Protein AF-A0A845SY64-F1 (afdb_monomer_lite)

Organism: NCBI:txid169435

InterPro domains:
  IPR026990 Transposon-encoded protein TnpW [PF14202] (13-47)

Foldseek 3Di:
DDDPPVVVQWDWDWDDDPNDIDTDIGGHDPPDPDDPVRVVVVCVVCVVVVPPPPPDDDPDDPDPDDPPPPDD

Radius of gyration: 17.94 Å; chains: 1; bounding box: 49×20×50 Å

Sequence (72 aa):
MTKNNESQNCRYMIRRIGSTTYKVKVVFSDNGGETMEEKILRMIRNEGLQNGGERGTMDAPQMSRQSERSAS

Structure (mmCIF, N/CA/C/O backbone):
data_AF-A0A845SY64-F1
#
_entry.id   AF-A0A845SY64-F1
#
loop_
_atom_site.group_PDB
_atom_site.id
_atom_site.type_symbol
_atom_site.label_atom_id
_atom_site.label_alt_id
_atom_site.label_comp_id
_atom_site.label_asym_id
_atom_site.label_entity_id
_atom_site.label_seq_id
_atom_site.pdbx_PDB_ins_code
_atom_site.Cartn_x
_atom_site.Cartn_y
_atom_site.Cartn_z
_atom_site.occupancy
_atom_site.B_iso_or_equiv
_atom_site.auth_seq_id
_atom_site.auth_comp_id
_atom_site.auth_asym_id
_atom_site.auth_atom_id
_atom_site.pdbx_PDB_model_num
ATOM 1 N N . MET A 1 1 ? -2.626 1.513 31.520 1.00 34.62 1 MET A N 1
ATOM 2 C CA . MET A 1 1 ? -1.528 1.255 30.561 1.00 34.62 1 MET A CA 1
ATOM 3 C C . MET A 1 1 ? -2.067 0.400 29.426 1.00 34.62 1 MET A C 1
ATOM 5 O O . MET A 1 1 ? -2.138 -0.817 29.554 1.00 34.62 1 MET A O 1
ATOM 9 N N . THR A 1 2 ? -2.536 1.031 28.355 1.00 41.66 2 THR A N 1
ATOM 10 C CA . THR A 1 2 ? -3.010 0.350 27.145 1.00 41.66 2 THR A CA 1
ATOM 11 C C . THR A 1 2 ? -1.796 -0.150 26.369 1.00 41.66 2 THR A C 1
ATOM 13 O O . THR A 1 2 ? -0.967 0.632 25.915 1.00 41.66 2 THR A O 1
ATOM 16 N N . LYS A 1 3 ? -1.636 -1.474 26.295 1.00 45.91 3 LYS A N 1
ATOM 17 C CA . LYS A 1 3 ? -0.577 -2.114 25.512 1.00 45.91 3 LYS A CA 1
ATOM 18 C C . LYS A 1 3 ? -0.921 -1.958 24.030 1.00 45.91 3 LYS A C 1
ATOM 20 O O . LYS A 1 3 ? -1.825 -2.630 23.536 1.00 45.91 3 LYS A O 1
ATOM 25 N N . ASN A 1 4 ? -0.209 -1.066 23.348 1.00 51.41 4 ASN A N 1
ATOM 26 C CA . ASN A 1 4 ? -0.289 -0.878 21.902 1.00 51.41 4 ASN A CA 1
ATOM 27 C C . ASN A 1 4 ? 0.146 -2.178 21.204 1.00 51.41 4 ASN A C 1
ATOM 29 O O . ASN A 1 4 ? 1.332 -2.469 21.071 1.00 51.41 4 ASN A O 1
ATOM 33 N N . ASN A 1 5 ? -0.828 -2.991 20.791 1.00 54.28 5 ASN A N 1
ATOM 34 C CA . ASN A 1 5 ? -0.620 -4.214 20.013 1.00 54.28 5 ASN A CA 1
ATOM 35 C C . ASN A 1 5 ? -0.424 -3.864 18.528 1.00 54.28 5 ASN A C 1
ATOM 37 O O . ASN A 1 5 ? -1.203 -4.252 17.662 1.00 54.28 5 ASN A O 1
ATOM 41 N N . GLU A 1 6 ? 0.617 -3.096 18.214 1.00 54.22 6 GLU A N 1
ATOM 42 C CA . GLU A 1 6 ? 0.917 -2.676 16.836 1.00 54.22 6 GLU A CA 1
ATOM 43 C C . GLU A 1 6 ? 1.295 -3.857 15.922 1.00 54.22 6 GLU A C 1
ATOM 45 O O . GLU A 1 6 ? 1.158 -3.773 14.701 1.00 54.22 6 GLU A O 1
ATOM 50 N N . SER A 1 7 ? 1.708 -4.989 16.502 1.00 55.38 7 SER A N 1
ATOM 51 C CA . SER A 1 7 ? 2.125 -6.192 15.773 1.00 55.38 7 SER A CA 1
ATOM 52 C C . SER A 1 7 ? 0.974 -7.072 15.267 1.00 55.38 7 SER A C 1
ATOM 54 O O . SER A 1 7 ? 1.201 -7.894 14.384 1.00 55.38 7 SER A O 1
ATOM 56 N N . GLN A 1 8 ? -0.251 -6.914 15.784 1.00 59.03 8 GLN A N 1
ATOM 57 C CA . GLN A 1 8 ? -1.418 -7.724 15.384 1.00 59.03 8 GLN A CA 1
ATOM 58 C C . GLN A 1 8 ?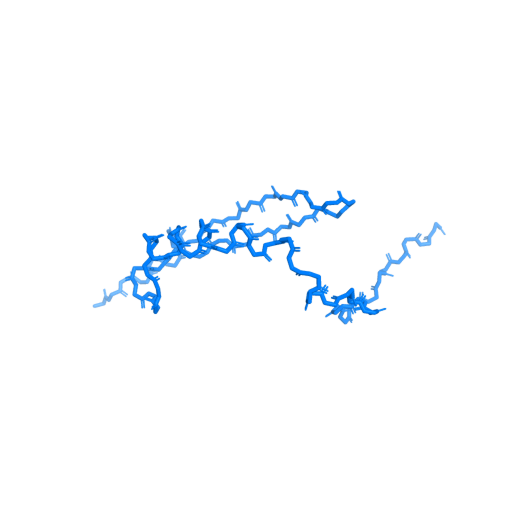 -2.261 -7.051 14.288 1.00 59.03 8 GLN A C 1
ATOM 60 O O . GLN A 1 8 ? -2.979 -7.720 13.552 1.00 59.03 8 GLN A O 1
ATOM 65 N N . ASN A 1 9 ? -2.137 -5.731 14.136 1.00 74.56 9 ASN A N 1
ATOM 66 C CA . ASN A 1 9 ? -3.014 -4.928 13.282 1.00 74.56 9 ASN A CA 1
ATOM 67 C C . ASN A 1 9 ? -2.477 -4.725 11.861 1.00 74.56 9 ASN A C 1
ATOM 69 O O . ASN A 1 9 ? -3.025 -3.933 11.100 1.00 74.56 9 ASN A O 1
ATOM 73 N N . CYS A 1 10 ? -1.387 -5.385 11.462 1.00 78.50 10 CYS A N 1
ATOM 74 C CA . CYS A 1 10 ? -0.931 -5.307 10.079 1.00 78.50 10 CYS A CA 1
ATOM 75 C C . CYS A 1 10 ? -0.260 -6.591 9.583 1.00 78.50 10 CYS A C 1
ATOM 77 O O . CYS A 1 10 ? 0.393 -7.311 10.334 1.00 78.50 10 CYS A O 1
ATOM 79 N N . ARG A 1 11 ? -0.411 -6.874 8.286 1.00 88.69 11 ARG A N 1
ATOM 80 C CA . ARG A 1 11 ? 0.168 -8.033 7.601 1.00 88.69 11 ARG A CA 1
ATOM 81 C C . ARG A 1 11 ? 0.864 -7.604 6.320 1.00 88.69 11 ARG A C 1
ATOM 83 O O . ARG A 1 11 ? 0.345 -6.786 5.568 1.00 88.69 11 ARG A O 1
ATOM 90 N N . TYR A 1 12 ? 2.018 -8.195 6.037 1.00 89.81 12 TYR A N 1
ATOM 91 C CA . TYR A 1 12 ? 2.679 -8.030 4.746 1.00 89.81 12 TYR A 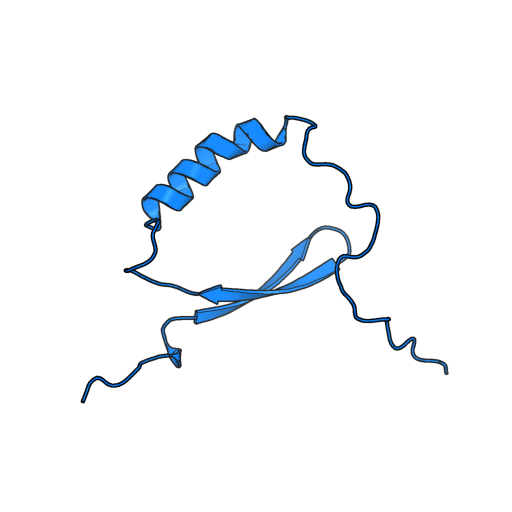CA 1
ATOM 92 C C . TYR A 1 12 ? 2.278 -9.154 3.787 1.00 89.81 12 TYR A C 1
ATOM 94 O O . TYR A 1 12 ? 2.159 -10.311 4.192 1.00 89.81 12 TYR A O 1
ATOM 102 N N . MET A 1 13 ? 2.095 -8.820 2.510 1.00 93.25 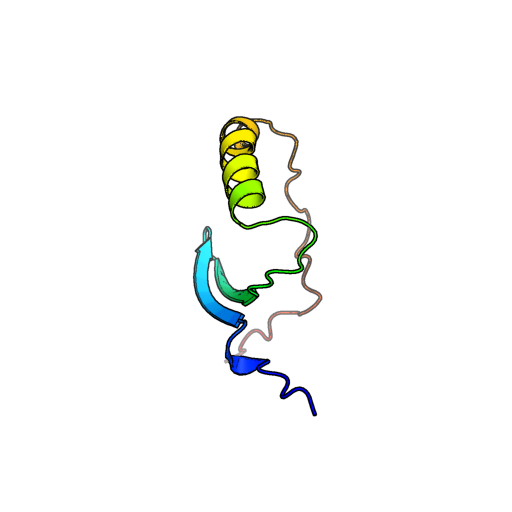13 MET A N 1
ATOM 103 C CA . MET A 1 13 ? 1.904 -9.788 1.428 1.00 93.25 13 MET A CA 1
ATOM 104 C C . MET A 1 13 ? 2.695 -9.374 0.190 1.00 93.25 13 MET A C 1
ATOM 106 O O . MET A 1 13 ? 2.937 -8.190 -0.037 1.00 93.25 13 MET A O 1
ATOM 110 N N . ILE A 1 14 ? 3.086 -10.352 -0.619 1.00 95.31 14 ILE A N 1
ATOM 111 C CA . ILE A 1 14 ? 3.698 -10.108 -1.923 1.00 95.31 14 ILE A CA 1
ATOM 112 C C . ILE A 1 14 ? 2.626 -10.290 -2.994 1.00 95.31 14 ILE A C 1
ATOM 114 O O . ILE A 1 14 ? 1.913 -11.293 -2.996 1.00 95.31 14 ILE A O 1
ATOM 118 N N . ARG A 1 15 ? 2.495 -9.322 -3.902 1.00 92.38 15 ARG A N 1
ATOM 119 C CA . ARG A 1 15 ? 1.542 -9.383 -5.015 1.00 92.38 15 ARG A CA 1
ATOM 120 C C . ARG A 1 15 ? 2.199 -8.893 -6.296 1.00 92.38 15 ARG A C 1
ATOM 122 O O . ARG A 1 15 ? 2.793 -7.820 -6.315 1.00 92.38 15 ARG A O 1
ATOM 129 N N . ARG A 1 16 ? 2.044 -9.661 -7.374 1.00 92.19 16 ARG A N 1
ATOM 130 C CA . ARG A 1 16 ? 2.444 -9.245 -8.721 1.00 92.19 16 ARG A CA 1
ATOM 131 C C . ARG A 1 16 ? 1.278 -8.557 -9.426 1.00 92.19 16 ARG A C 1
ATOM 133 O O . ARG A 1 16 ? 0.176 -9.102 -9.437 1.00 92.19 16 ARG A O 1
ATOM 140 N N . ILE A 1 17 ? 1.530 -7.377 -9.986 1.00 89.44 17 ILE A N 1
ATOM 141 C CA . ILE A 1 17 ? 0.588 -6.615 -10.814 1.00 89.44 17 ILE A CA 1
ATOM 142 C C . ILE A 1 17 ? 1.345 -6.219 -12.083 1.00 89.44 17 ILE A C 1
ATOM 144 O O . ILE A 1 17 ? 2.347 -5.508 -12.014 1.00 89.44 17 ILE A O 1
ATOM 148 N N . GLY A 1 18 ? 0.909 -6.732 -13.235 1.00 92.94 18 GLY A N 1
ATOM 149 C CA . GLY A 1 18 ? 1.675 -6.622 -14.478 1.00 92.94 18 GLY A CA 1
ATOM 150 C C . GLY A 1 18 ? 3.050 -7.296 -14.364 1.00 92.94 18 GLY A C 1
ATOM 151 O O . GLY A 1 18 ? 3.155 -8.451 -13.942 1.00 92.94 18 GLY A O 1
ATOM 152 N N . SER A 1 19 ? 4.112 -6.575 -14.732 1.00 92.19 19 SER A N 1
ATOM 153 C CA . SER A 1 19 ? 5.508 -7.026 -14.621 1.00 92.19 19 SER A CA 1
ATOM 154 C C . SER A 1 19 ? 6.137 -6.768 -13.248 1.00 92.19 19 SER A C 1
ATOM 156 O O . SER A 1 19 ? 7.195 -7.325 -12.958 1.00 92.19 19 SER A O 1
ATOM 158 N N . THR A 1 20 ? 5.491 -5.981 -12.386 1.00 92.62 20 THR A N 1
ATOM 159 C CA . THR A 1 20 ? 6.076 -5.525 -11.122 1.00 92.62 20 THR A CA 1
ATOM 160 C C . THR A 1 20 ? 5.572 -6.347 -9.940 1.00 92.62 20 THR A C 1
ATOM 162 O O . THR A 1 20 ? 4.375 -6.613 -9.791 1.00 92.62 20 THR A O 1
ATOM 165 N N . THR A 1 21 ? 6.496 -6.728 -9.061 1.00 95.81 21 THR A N 1
ATOM 166 C CA . THR A 1 21 ? 6.195 -7.406 -7.797 1.00 95.81 21 THR A CA 1
ATOM 167 C C . THR A 1 21 ? 6.237 -6.402 -6.652 1.00 95.81 21 THR A C 1
ATOM 169 O O . THR A 1 21 ? 7.260 -5.773 -6.402 1.00 95.81 21 THR A O 1
ATOM 172 N N . TYR A 1 22 ? 5.129 -6.278 -5.928 1.00 90.81 22 TYR A N 1
ATOM 173 C CA . TYR A 1 22 ? 4.973 -5.349 -4.815 1.00 90.81 22 TYR A CA 1
ATOM 174 C C . TYR A 1 22 ? 5.014 -6.083 -3.476 1.00 90.81 22 TYR A C 1
ATOM 176 O O . TYR A 1 22 ? 4.380 -7.129 -3.312 1.00 90.81 22 TYR A O 1
ATOM 184 N N . LYS A 1 23 ? 5.695 -5.488 -2.489 1.00 92.69 23 LYS A N 1
ATOM 185 C CA . LYS A 1 23 ? 5.544 -5.831 -1.070 1.00 92.69 23 LYS A CA 1
ATOM 186 C C . LYS A 1 23 ? 4.512 -4.896 -0.451 1.00 92.69 23 LYS A C 1
ATOM 188 O O . LYS A 1 23 ? 4.784 -3.724 -0.213 1.00 92.69 23 LYS A O 1
ATOM 193 N N . VAL A 1 24 ? 3.321 -5.422 -0.211 1.00 86.38 24 VAL A N 1
ATOM 194 C CA . VAL A 1 24 ? 2.163 -4.665 0.264 1.00 86.38 24 VAL A CA 1
ATOM 195 C C . VAL A 1 24 ? 2.057 -4.796 1.780 1.00 86.38 24 VAL A C 1
ATOM 197 O O . VAL A 1 24 ? 2.077 -5.910 2.304 1.00 86.38 24 VAL A O 1
ATOM 200 N N . LYS A 1 25 ? 1.921 -3.666 2.483 1.00 87.38 25 LYS A N 1
ATOM 201 C CA . LYS A 1 25 ? 1.545 -3.617 3.902 1.00 87.38 25 LYS A CA 1
ATOM 202 C C . LYS A 1 25 ? 0.033 -3.430 4.002 1.00 87.38 25 LYS A C 1
ATOM 204 O O . LYS A 1 25 ? -0.490 -2.407 3.574 1.00 87.38 25 LYS A O 1
ATOM 209 N N . VAL A 1 26 ? -0.658 -4.405 4.573 1.00 83.19 26 VAL A N 1
ATOM 210 C CA . VAL A 1 26 ? -2.090 -4.341 4.872 1.00 83.19 26 VAL A CA 1
ATOM 211 C C . VAL A 1 26 ? -2.246 -3.969 6.335 1.00 83.19 26 VAL A C 1
ATOM 213 O O . VAL A 1 26 ? -1.695 -4.651 7.190 1.00 83.19 26 VAL A O 1
ATOM 216 N N . VAL A 1 27 ? -2.961 -2.886 6.618 1.00 81.31 27 VAL A N 1
ATOM 217 C CA . VAL A 1 27 ? -3.267 -2.433 7.980 1.00 81.31 27 VAL A CA 1
ATOM 218 C C . VAL A 1 27 ? -4.749 -2.684 8.232 1.00 81.31 27 VAL A C 1
ATOM 220 O O . VAL A 1 27 ? -5.585 -2.284 7.423 1.00 81.31 27 VAL A O 1
ATOM 223 N N . PHE A 1 28 ? -5.051 -3.374 9.323 1.00 76.75 28 PHE A N 1
ATOM 224 C CA . PHE A 1 28 ? -6.390 -3.629 9.832 1.00 76.75 28 PHE A CA 1
ATOM 225 C C . PHE A 1 28 ? -6.678 -2.593 10.920 1.00 76.75 28 PHE A C 1
ATOM 227 O O . PHE A 1 28 ? -5.858 -2.376 11.812 1.00 76.75 28 PHE A O 1
ATOM 234 N N . SER A 1 29 ? -7.804 -1.900 10.806 1.00 75.25 29 SER A N 1
ATOM 235 C CA . SER A 1 29 ? -8.255 -0.929 11.796 1.00 75.25 29 SER A CA 1
ATOM 236 C C . SER A 1 29 ? -9.768 -1.002 11.878 1.00 75.25 29 SER A C 1
ATOM 238 O O . SER A 1 29 ? -10.439 -0.793 10.870 1.00 75.25 29 SER A O 1
ATOM 240 N N . ASP A 1 30 ? -10.280 -1.264 13.076 1.00 70.12 30 ASP A N 1
ATOM 241 C CA . ASP A 1 30 ? -11.722 -1.276 13.350 1.00 70.12 30 ASP A CA 1
ATOM 242 C C . ASP A 1 30 ? -12.277 0.145 13.550 1.00 70.12 30 ASP A C 1
ATOM 244 O O . ASP A 1 30 ? -13.483 0.359 13.552 1.00 70.12 30 ASP A O 1
ATOM 248 N N . ASN A 1 31 ? -11.382 1.130 13.679 1.00 72.88 31 ASN A N 1
ATOM 249 C CA . ASN A 1 31 ? -11.688 2.547 13.879 1.00 72.88 31 ASN A CA 1
ATOM 250 C C . ASN A 1 31 ? -11.415 3.395 12.622 1.00 72.88 31 ASN A C 1
ATOM 252 O O . ASN A 1 31 ? -11.338 4.623 12.705 1.00 72.88 31 ASN A O 1
ATOM 256 N N . GLY A 1 32 ? -11.200 2.752 11.470 1.00 70.62 32 GLY A N 1
ATOM 257 C CA . GLY A 1 32 ? -11.044 3.432 10.188 1.00 70.62 32 GLY A CA 1
ATOM 258 C C . GLY A 1 32 ? -12.339 4.125 9.758 1.00 70.62 32 GLY A C 1
ATOM 259 O O . GLY A 1 32 ? -13.426 3.702 10.126 1.00 70.62 32 GLY A O 1
ATOM 260 N N . GLY A 1 33 ? -12.230 5.185 8.951 1.00 75.62 33 GLY A N 1
ATOM 261 C CA . GLY A 1 33 ? -13.403 5.908 8.433 1.00 75.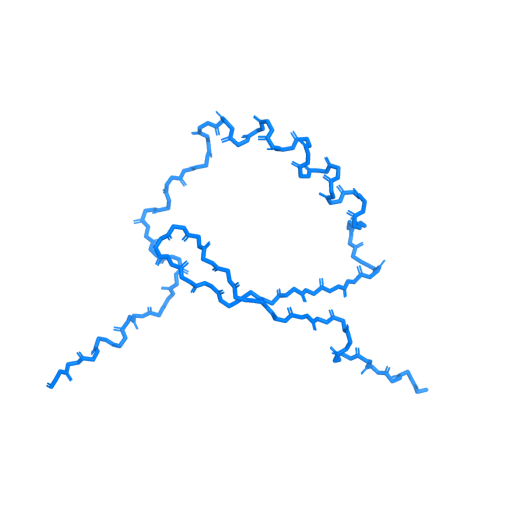62 33 GLY A CA 1
ATOM 262 C C . GLY A 1 33 ? -14.297 5.097 7.481 1.00 75.62 33 GLY A C 1
ATOM 263 O O . GLY A 1 33 ? -15.379 5.559 7.149 1.00 75.62 33 GLY A O 1
ATOM 264 N N . GLU A 1 34 ? -13.850 3.914 7.048 1.00 75.75 34 GLU A N 1
ATOM 265 C CA . GLU A 1 34 ? -14.658 2.903 6.353 1.00 75.75 34 GLU A CA 1
ATOM 266 C C . GLU A 1 34 ? -14.455 1.550 7.057 1.00 75.75 34 GLU A C 1
ATOM 268 O O . GLU A 1 34 ? -13.318 1.145 7.326 1.00 75.75 34 GLU A O 1
ATOM 273 N N . THR A 1 35 ? -15.546 0.823 7.285 1.00 83.69 35 THR A N 1
ATOM 274 C CA . THR A 1 35 ? -15.556 -0.578 7.719 1.00 83.69 35 THR A CA 1
ATOM 275 C C . THR A 1 35 ? -15.166 -1.521 6.573 1.00 83.69 35 THR A C 1
ATOM 277 O O . THR A 1 35 ? -15.180 -1.170 5.388 1.00 83.69 35 THR A O 1
ATOM 280 N N . MET A 1 36 ? -14.826 -2.771 6.901 1.00 82.06 36 MET A N 1
ATOM 281 C CA . MET A 1 36 ? -14.495 -3.784 5.888 1.00 82.06 36 MET A CA 1
ATOM 282 C C . MET A 1 36 ? -15.674 -4.096 4.956 1.00 82.06 36 MET A C 1
ATOM 284 O O . MET A 1 36 ? -15.463 -4.309 3.761 1.00 82.06 36 MET A O 1
ATOM 288 N N . GLU A 1 37 ? -16.900 -4.080 5.478 1.00 82.62 37 GLU A N 1
ATOM 289 C CA . GLU A 1 37 ? -18.125 -4.290 4.700 1.00 82.62 37 GLU A CA 1
ATOM 290 C C . GLU A 1 37 ? -18.346 -3.153 3.698 1.00 82.62 37 GLU A C 1
ATOM 292 O O . GLU A 1 37 ? -18.547 -3.404 2.508 1.00 82.62 37 GLU A O 1
ATOM 297 N N . GLU A 1 38 ? -18.203 -1.901 4.140 1.00 84.88 38 GLU A N 1
ATOM 298 C CA . GLU A 1 38 ? -18.294 -0.719 3.274 1.00 84.88 38 GLU A CA 1
ATOM 299 C C . GLU A 1 38 ? -17.239 -0.751 2.165 1.00 84.88 38 GLU A C 1
ATOM 301 O O . GLU A 1 38 ? -17.533 -0.448 1.003 1.00 84.88 38 GLU A O 1
ATOM 306 N N . LYS A 1 39 ? -16.023 -1.198 2.494 1.00 83.56 39 LYS A N 1
ATOM 307 C CA . LYS A 1 39 ? -14.929 -1.350 1.535 1.00 83.56 39 LYS A CA 1
ATOM 308 C C . LYS A 1 39 ? -15.215 -2.428 0.489 1.00 83.56 39 LYS A C 1
ATOM 310 O O . LYS A 1 39 ? -14.949 -2.196 -0.691 1.00 83.56 39 LYS A O 1
ATOM 315 N N . ILE A 1 40 ? -15.763 -3.581 0.886 1.00 85.12 40 ILE A N 1
ATOM 316 C CA . ILE A 1 40 ? -16.188 -4.646 -0.043 1.00 85.12 40 ILE A CA 1
ATOM 317 C C . ILE A 1 40 ? -17.303 -4.130 -0.952 1.00 85.12 40 ILE A C 1
ATOM 319 O O . ILE A 1 40 ? -17.200 -4.238 -2.174 1.00 85.12 40 ILE A O 1
ATOM 323 N N . LEU A 1 41 ? -18.318 -3.490 -0.373 1.00 87.75 4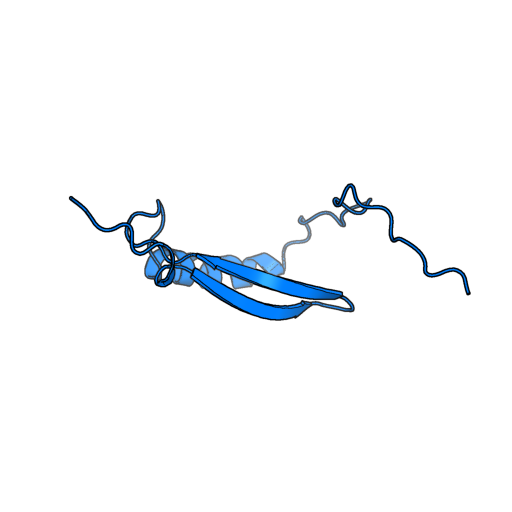1 LEU A N 1
ATOM 324 C CA . LEU A 1 41 ? -19.445 -2.942 -1.116 1.00 87.75 41 LEU A CA 1
ATOM 325 C C . LEU A 1 41 ? -18.995 -1.871 -2.123 1.00 87.75 41 LEU A C 1
ATOM 327 O O . LEU A 1 41 ? -19.462 -1.845 -3.262 1.00 87.75 41 LEU A O 1
ATOM 331 N N . ARG A 1 42 ? -18.037 -1.016 -1.745 1.00 85.88 42 ARG A N 1
ATOM 332 C CA . ARG A 1 42 ? -17.413 -0.051 -2.657 1.00 85.88 42 ARG A CA 1
ATOM 333 C C . ARG A 1 42 ? -16.621 -0.734 -3.767 1.00 85.88 42 ARG A C 1
ATOM 335 O O . ARG A 1 42 ? -16.705 -0.282 -4.903 1.00 85.88 42 ARG A O 1
ATOM 342 N N . MET A 1 43 ? -15.857 -1.785 -3.473 1.00 84.62 43 MET A N 1
ATOM 343 C CA . MET A 1 43 ? -15.121 -2.519 -4.508 1.00 84.62 43 MET A CA 1
ATOM 344 C C . MET A 1 43 ? -16.067 -3.137 -5.537 1.00 84.62 43 MET A C 1
ATOM 346 O O . MET A 1 43 ? -15.819 -2.958 -6.720 1.00 84.62 43 MET A O 1
ATOM 350 N N . ILE A 1 44 ? -17.168 -3.756 -5.103 1.00 86.56 44 ILE A N 1
ATOM 351 C CA . ILE A 1 44 ? -18.182 -4.339 -5.997 1.00 86.56 44 ILE A CA 1
ATOM 352 C C . ILE A 1 44 ? -18.847 -3.250 -6.852 1.00 86.56 44 ILE A C 1
ATOM 354 O O . ILE A 1 44 ? -18.925 -3.378 -8.070 1.00 86.56 44 ILE A O 1
ATOM 358 N N . ARG A 1 45 ? -19.264 -2.128 -6.243 1.00 84.38 45 ARG A N 1
ATOM 359 C CA . ARG A 1 45 ? -19.828 -0.988 -6.994 1.00 84.38 45 ARG A CA 1
ATOM 360 C C . ARG A 1 45 ? -18.842 -0.411 -8.013 1.00 84.38 45 ARG A C 1
ATOM 362 O O . ARG A 1 45 ? -19.242 -0.029 -9.107 1.00 84.38 45 ARG A O 1
ATOM 369 N N . ASN A 1 46 ? -17.559 -0.357 -7.660 1.00 75.56 46 ASN A N 1
ATOM 370 C CA . ASN A 1 46 ? -16.513 0.214 -8.504 1.00 75.56 46 ASN A CA 1
ATOM 371 C C . ASN A 1 46 ? -15.910 -0.794 -9.494 1.00 75.56 46 ASN A C 1
ATOM 373 O O . ASN A 1 46 ? -15.139 -0.390 -10.360 1.00 75.56 46 ASN A O 1
ATOM 377 N N . GLU A 1 47 ? -16.221 -2.085 -9.386 1.00 65.56 47 GLU A N 1
ATOM 378 C CA . GLU A 1 47 ? -15.731 -3.116 -10.304 1.00 65.56 47 GLU A CA 1
ATOM 379 C C . GLU A 1 47 ? -16.256 -2.864 -11.723 1.00 65.56 47 GLU A 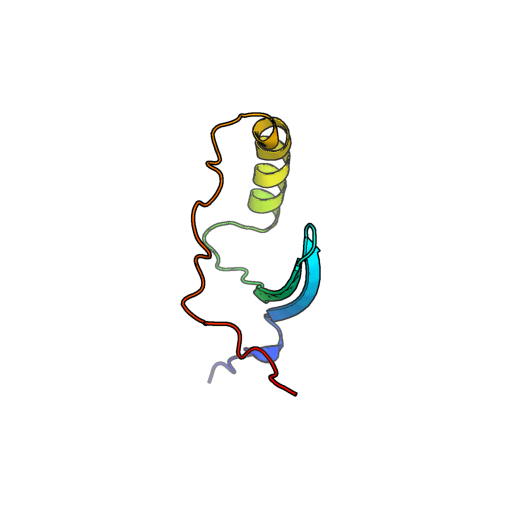C 1
ATOM 381 O O . GLU A 1 47 ? -15.473 -2.837 -12.668 1.00 65.56 47 GLU A O 1
ATOM 386 N N . GLY A 1 48 ? -17.539 -2.509 -11.865 1.00 57.34 48 GLY A N 1
ATOM 387 C CA . GLY A 1 48 ? -18.095 -2.035 -13.139 1.00 57.34 48 GLY A CA 1
ATOM 388 C C . GLY A 1 48 ? -17.475 -0.718 -13.637 1.00 57.34 48 GLY A C 1
ATOM 389 O O . GLY A 1 48 ? -17.455 -0.465 -14.840 1.00 57.34 48 GLY A O 1
ATOM 390 N N . LEU A 1 49 ? -16.915 0.091 -12.727 1.00 52.03 49 LEU A N 1
ATOM 391 C CA . LEU A 1 49 ? -16.283 1.388 -13.002 1.00 52.03 49 LEU A CA 1
ATOM 392 C C . LEU A 1 49 ? -14.827 1.263 -13.494 1.00 52.03 49 LEU A C 1
ATOM 394 O O . LEU A 1 49 ? -14.277 2.231 -14.012 1.00 52.03 49 LEU A O 1
ATOM 398 N N . GLN A 1 50 ? -14.195 0.085 -13.381 1.00 51.34 50 GLN A N 1
ATOM 399 C CA . GLN A 1 50 ? -12.881 -0.170 -14.000 1.00 51.34 50 GLN A CA 1
ATOM 400 C C . GLN A 1 50 ? -12.927 -0.137 -15.536 1.00 51.34 50 GLN A C 1
ATOM 402 O O . GLN A 1 50 ? -11.877 -0.036 -16.163 1.00 51.34 50 GLN A O 1
ATOM 407 N N . ASN A 1 51 ? -14.123 -0.155 -16.134 1.00 53.19 51 ASN A N 1
ATOM 408 C CA . ASN A 1 51 ? -14.324 -0.024 -17.578 1.00 53.19 51 ASN A CA 1
ATOM 409 C C . ASN A 1 51 ? -14.412 1.441 -18.067 1.00 53.19 51 ASN A C 1
ATOM 411 O O . ASN A 1 51 ? -14.573 1.670 -19.263 1.00 53.19 51 ASN A O 1
ATOM 415 N N . GLY A 1 52 ? -14.325 2.439 -17.177 1.00 48.44 52 GLY A N 1
ATOM 416 C CA . GLY A 1 52 ? -14.351 3.861 -17.537 1.00 48.44 52 GLY A CA 1
ATOM 417 C C . GLY A 1 52 ? -12.942 4.429 -17.714 1.00 48.44 52 GLY A C 1
ATOM 418 O O . GLY A 1 52 ? -12.201 4.552 -16.740 1.00 48.44 52 GLY A O 1
ATOM 419 N N . GLY A 1 53 ? -12.580 4.780 -18.951 1.00 53.44 53 GLY A N 1
ATOM 420 C CA . GLY A 1 53 ? -11.260 5.242 -19.411 1.00 53.44 53 GLY A CA 1
ATOM 421 C C . GLY A 1 53 ? -10.699 6.555 -18.835 1.00 53.44 53 GLY A C 1
ATOM 422 O O . GLY A 1 53 ? -9.953 7.234 -19.529 1.00 53.44 53 GLY A O 1
ATOM 423 N N . GLU A 1 54 ? -11.007 6.914 -17.586 1.00 59.94 54 GLU A N 1
ATOM 424 C CA . GLU A 1 54 ? -10.549 8.152 -16.926 1.00 59.94 54 GLU A CA 1
ATOM 425 C C . GLU A 1 54 ? -9.469 7.942 -15.850 1.00 59.94 54 GLU A C 1
ATOM 427 O O . GLU A 1 54 ? -9.149 8.852 -15.087 1.00 59.94 54 GLU A O 1
ATOM 432 N N . ARG A 1 55 ? -8.846 6.761 -15.761 1.00 60.59 55 ARG A N 1
ATOM 433 C CA . ARG A 1 55 ? -7.584 6.634 -15.013 1.00 60.59 55 ARG A CA 1
ATOM 434 C C . ARG A 1 55 ? -6.427 6.841 -15.976 1.00 60.59 55 ARG A C 1
ATOM 436 O O . ARG A 1 55 ? -5.993 5.899 -16.631 1.00 60.59 55 ARG A O 1
ATOM 443 N N . GLY A 1 56 ? -5.972 8.092 -16.067 1.00 61.03 56 GLY A N 1
ATOM 444 C CA . GLY A 1 56 ? -4.827 8.486 -16.885 1.00 61.03 56 GLY A CA 1
ATOM 445 C C . GLY A 1 56 ? -3.629 7.563 -16.664 1.00 61.03 56 GLY A C 1
ATOM 446 O O . GLY A 1 56 ? -3.320 7.166 -15.536 1.00 61.03 56 GLY A O 1
ATOM 447 N N . THR A 1 57 ? -2.977 7.186 -17.760 1.00 63.62 57 THR A N 1
ATOM 448 C CA . THR A 1 57 ? -1.693 6.490 -17.731 1.00 63.62 57 THR A CA 1
ATOM 449 C C . THR A 1 57 ? -0.703 7.387 -16.991 1.00 63.62 57 THR A C 1
ATOM 451 O O . THR A 1 57 ? -0.571 8.557 -17.327 1.00 63.62 57 THR A O 1
ATOM 454 N N . MET A 1 58 ? -0.058 6.893 -15.930 1.00 69.81 58 MET A N 1
ATOM 455 C CA . MET A 1 58 ? 0.941 7.704 -15.229 1.00 69.81 58 MET A CA 1
ATOM 456 C C . MET A 1 58 ? 2.140 7.925 -16.159 1.00 69.81 58 MET A C 1
ATOM 458 O O . MET A 1 58 ? 2.805 6.957 -16.520 1.00 69.81 58 MET A O 1
ATOM 462 N N . ASP A 1 59 ? 2.426 9.180 -16.510 1.00 64.88 59 ASP A N 1
ATOM 463 C CA . ASP A 1 59 ? 3.490 9.535 -17.464 1.00 64.88 59 ASP A CA 1
ATOM 464 C C . ASP A 1 59 ? 4.908 9.257 -16.942 1.00 64.88 59 ASP A C 1
ATOM 466 O O . ASP A 1 59 ? 5.827 8.999 -17.717 1.00 64.88 59 ASP A O 1
ATOM 470 N N . ALA A 1 60 ? 5.105 9.297 -15.622 1.00 66.94 60 ALA A N 1
ATOM 471 C CA . ALA A 1 60 ? 6.410 9.102 -14.999 1.00 66.94 60 ALA A CA 1
ATOM 472 C C . ALA A 1 60 ? 6.316 8.252 -13.722 1.00 66.94 60 ALA A C 1
ATOM 474 O O . ALA A 1 60 ? 5.321 8.351 -12.987 1.00 66.94 60 ALA A O 1
ATOM 475 N N . PRO A 1 61 ? 7.360 7.453 -13.408 1.00 67.50 61 PRO A N 1
ATOM 476 C CA . PRO A 1 61 ? 7.444 6.729 -12.149 1.00 67.50 61 PRO A CA 1
ATOM 477 C C . PRO A 1 61 ? 7.266 7.690 -10.971 1.00 67.50 61 PRO A C 1
ATOM 479 O O . PRO A 1 61 ? 8.094 8.560 -10.731 1.00 67.50 61 PRO A O 1
ATOM 482 N N . GLN A 1 62 ? 6.200 7.503 -10.194 1.00 74.06 62 GLN A N 1
ATOM 483 C CA . GLN A 1 62 ? 5.911 8.312 -8.999 1.00 74.06 62 GLN A CA 1
ATOM 484 C C . GLN A 1 62 ? 6.872 8.014 -7.830 1.00 74.06 62 GLN A C 1
ATOM 486 O O . GLN A 1 62 ? 6.671 8.467 -6.705 1.00 74.06 62 GLN A O 1
ATOM 491 N N . MET A 1 63 ? 7.906 7.206 -8.068 1.00 67.38 63 MET A N 1
ATOM 492 C CA . MET A 1 63 ? 8.911 6.857 -7.078 1.00 67.38 63 MET A CA 1
ATOM 493 C C . MET A 1 63 ? 10.170 7.683 -7.332 1.00 67.38 63 MET A C 1
ATOM 495 O O . MET A 1 63 ? 10.829 7.526 -8.352 1.00 67.38 63 MET A O 1
ATOM 499 N N . SER A 1 64 ? 10.556 8.498 -6.352 1.00 61.03 64 SER A N 1
ATOM 500 C CA . SER A 1 64 ? 11.784 9.310 -6.328 1.00 61.03 64 SER A CA 1
ATOM 501 C C . SER A 1 64 ? 13.082 8.500 -6.183 1.00 61.03 64 SER A C 1
ATOM 503 O O . SER A 1 64 ? 14.130 9.047 -5.849 1.00 61.03 64 SER A O 1
ATOM 505 N N . ARG A 1 65 ? 13.036 7.183 -6.398 1.00 63.16 65 ARG A N 1
ATOM 506 C CA . ARG A 1 65 ? 14.194 6.301 -6.248 1.00 63.16 65 ARG A CA 1
ATOM 507 C C . ARG A 1 65 ? 14.678 5.863 -7.620 1.00 63.16 65 ARG A C 1
ATOM 509 O O . ARG A 1 65 ? 14.028 5.053 -8.276 1.00 63.16 65 ARG A O 1
ATOM 516 N N . GLN A 1 66 ? 15.822 6.403 -8.036 1.00 64.88 66 GLN A N 1
ATOM 517 C CA . GLN A 1 66 ? 16.543 5.886 -9.191 1.00 64.88 66 GLN A CA 1
ATOM 518 C C . GLN A 1 66 ? 16.984 4.452 -8.895 1.00 64.88 66 GLN A C 1
ATOM 520 O O . GLN A 1 66 ? 17.503 4.165 -7.818 1.00 64.88 66 GLN A O 1
ATOM 525 N N . SER A 1 67 ? 16.735 3.552 -9.846 1.00 66.19 67 SER A N 1
ATOM 526 C CA . SER A 1 67 ? 17.237 2.184 -9.784 1.00 66.19 67 SER A CA 1
ATOM 527 C C . SER A 1 67 ? 18.757 2.247 -9.692 1.00 66.19 67 SER A C 1
ATOM 529 O O . SER A 1 67 ? 19.398 2.722 -10.630 1.00 66.19 67 SER A O 1
ATOM 531 N N . GLU A 1 68 ? 19.330 1.744 -8.599 1.00 66.56 68 GLU A N 1
ATOM 532 C CA . GLU A 1 68 ? 20.750 1.405 -8.535 1.00 66.56 68 GLU A CA 1
ATOM 533 C C . GLU A 1 68 ? 20.957 0.257 -9.520 1.00 66.56 68 GLU A C 1
ATOM 535 O O . GLU A 1 68 ? 20.799 -0.921 -9.206 1.00 66.56 68 GLU A O 1
ATOM 540 N N . ARG A 1 69 ? 21.154 0.615 -10.789 1.00 57.84 69 ARG A N 1
ATOM 541 C CA . ARG A 1 69 ? 21.505 -0.328 -11.836 1.00 57.84 69 ARG A CA 1
ATOM 542 C C . ARG A 1 69 ? 22.798 -0.975 -11.362 1.00 57.84 69 ARG A C 1
ATOM 544 O O . ARG A 1 69 ? 23.809 -0.289 -11.249 1.00 57.84 69 ARG A O 1
ATOM 551 N N . SER A 1 70 ? 22.743 -2.265 -11.046 1.00 63.78 70 SER A N 1
ATOM 552 C CA . SER A 1 70 ? 23.932 -3.083 -10.859 1.00 63.78 70 SER A CA 1
ATOM 553 C C . SER A 1 70 ? 24.744 -2.981 -12.148 1.00 63.78 70 SER A C 1
ATOM 555 O O . SER A 1 70 ? 24.375 -3.558 -13.170 1.00 63.78 70 SER A O 1
ATOM 557 N N . ALA A 1 71 ? 25.771 -2.139 -12.129 1.00 49.88 71 ALA A N 1
ATOM 558 C CA . ALA A 1 71 ? 26.843 -2.187 -13.099 1.00 49.88 71 ALA A CA 1
ATOM 559 C C . ALA A 1 71 ? 27.765 -3.325 -12.654 1.00 49.88 71 ALA A C 1
ATOM 561 O O . ALA A 1 71 ? 28.168 -3.365 -11.489 1.00 49.88 71 ALA A O 1
ATOM 562 N N . SER A 1 72 ? 27.972 -4.274 -13.566 1.00 54.75 72 SER A N 1
ATOM 563 C CA . SER A 1 72 ? 28.942 -5.365 -13.459 1.00 54.75 72 SER A CA 1
ATOM 564 C C . SER A 1 72 ? 30.363 -4.868 -13.228 1.00 54.75 72 SER A C 1
ATOM 566 O O . SER A 1 72 ? 30.683 -3.762 -13.720 1.00 54.75 72 SER A O 1
#

pLDDT: mean 72.15, std 15.23, range [34.62, 95.81]

Secondary structure (DSSP, 8-state):
-----TTTSEEEEEEEETTEEEEEEEE--TTSSS-HHHHHHHHHHHHGGGGSS-SPPPSS-S----------